Protein AF-A0A5B8U450-F1 (afdb_monomer_lite)

InterPro domains:
  IPR023485 Phosphotyrosine protein phosphatase I [PF01451] (4-51)
  IPR036196 Phosphotyrosine protein phosphatase I superfamily [SSF52788] (2-52)

Structure (mmCIF, N/CA/C/O backbone):
data_AF-A0A5B8U450-F1
#
_entry.id   AF-A0A5B8U450-F1
#
loop_
_atom_site.group_PDB
_atom_site.id
_atom_site.type_symbol
_atom_site.label_atom_id
_atom_site.label_alt_id
_atom_site.label_comp_id
_atom_site.label_asym_id
_atom_site.label_entity_id
_atom_site.label_seq_id
_atom_site.pdbx_PDB_ins_code
_atom_site.Cartn_x
_atom_site.Cartn_y
_atom_site.Cartn_z
_atom_site.occupancy
_atom_site.B_iso_or_equiv
_atom_site.auth_seq_id
_atom_site.auth_comp_id
_atom_site.auth_asym_id
_atom_site.auth_atom_id
_atom_site.pdbx_PDB_model_num
ATOM 1 N N . MET A 1 1 ? -7.964 10.806 13.779 1.00 88.50 1 MET A N 1
ATOM 2 C CA . MET A 1 1 ? -7.728 10.252 12.428 1.00 88.50 1 MET A CA 1
ATOM 3 C C . MET A 1 1 ? -6.364 10.727 11.960 1.00 88.50 1 MET A C 1
ATOM 5 O O . MET A 1 1 ? -6.080 11.906 12.120 1.00 88.50 1 MET A O 1
ATOM 9 N N . ALA A 1 2 ? -5.505 9.827 11.481 1.00 95.94 2 ALA A N 1
ATOM 10 C CA . ALA A 1 2 ? -4.126 10.160 11.102 1.00 95.94 2 ALA A CA 1
ATOM 11 C C . ALA A 1 2 ? -3.771 9.531 9.753 1.00 95.94 2 ALA A C 1
ATOM 13 O O . ALA A 1 2 ? -4.302 8.470 9.418 1.00 95.94 2 ALA A O 1
ATOM 14 N N . THR A 1 3 ? -2.861 10.173 9.025 1.00 97.81 3 THR A N 1
ATOM 15 C CA . THR A 1 3 ? -2.313 9.680 7.758 1.00 97.81 3 THR A CA 1
ATOM 16 C C . THR A 1 3 ? -0.865 9.272 7.971 1.00 97.81 3 THR A C 1
ATOM 18 O O . THR A 1 3 ? -0.056 10.084 8.415 1.00 97.81 3 THR A O 1
ATOM 21 N N . VAL A 1 4 ? -0.538 8.022 7.655 1.00 97.75 4 VAL A N 1
ATOM 22 C CA . VAL A 1 4 ? 0.812 7.466 7.799 1.00 97.75 4 VAL A CA 1
ATOM 23 C C . VAL A 1 4 ? 1.395 7.199 6.417 1.00 97.75 4 VAL A C 1
ATOM 25 O O . VAL A 1 4 ? 0.771 6.518 5.602 1.00 97.75 4 VAL A O 1
ATOM 28 N N . LEU A 1 5 ? 2.597 7.720 6.161 1.00 97.44 5 LEU A N 1
ATOM 29 C CA . LEU A 1 5 ? 3.356 7.465 4.939 1.00 97.44 5 LEU A CA 1
ATOM 30 C C . LEU A 1 5 ? 4.482 6.466 5.219 1.00 97.44 5 LEU A C 1
ATOM 32 O O . LEU A 1 5 ? 5.392 6.747 5.998 1.00 97.44 5 LEU A O 1
ATOM 36 N N . PHE A 1 6 ? 4.444 5.318 4.546 1.00 96.38 6 PHE A N 1
ATOM 37 C CA . PHE A 1 6 ? 5.527 4.340 4.560 1.00 96.38 6 PHE A CA 1
ATOM 38 C C . PHE A 1 6 ? 6.436 4.547 3.351 1.00 96.38 6 PHE A C 1
ATOM 40 O O . PHE A 1 6 ? 5.988 4.450 2.211 1.00 96.38 6 PHE A O 1
ATOM 47 N N . VAL A 1 7 ? 7.728 4.775 3.589 1.00 95.38 7 VAL A N 1
ATOM 48 C CA . VAL A 1 7 ? 8.707 5.012 2.521 1.00 95.38 7 VAL A CA 1
ATOM 49 C C . VAL A 1 7 ? 9.718 3.872 2.468 1.00 95.38 7 VAL A C 1
ATOM 51 O O . VAL A 1 7 ? 10.309 3.500 3.481 1.00 95.38 7 VAL A O 1
ATOM 54 N N . CYS A 1 8 ? 9.942 3.314 1.279 1.00 93.25 8 CYS A N 1
ATOM 55 C CA . CYS A 1 8 ? 11.079 2.430 1.018 1.00 93.25 8 CYS A CA 1
ATOM 56 C C . CYS A 1 8 ? 11.864 2.913 -0.209 1.00 93.25 8 CYS A C 1
ATOM 58 O O . CYS A 1 8 ? 11.646 4.021 -0.676 1.00 93.25 8 CYS A O 1
ATOM 60 N N . ARG A 1 9 ? 12.818 2.130 -0.727 1.00 91.62 9 ARG A N 1
ATOM 61 C CA . ARG A 1 9 ? 13.610 2.560 -1.889 1.00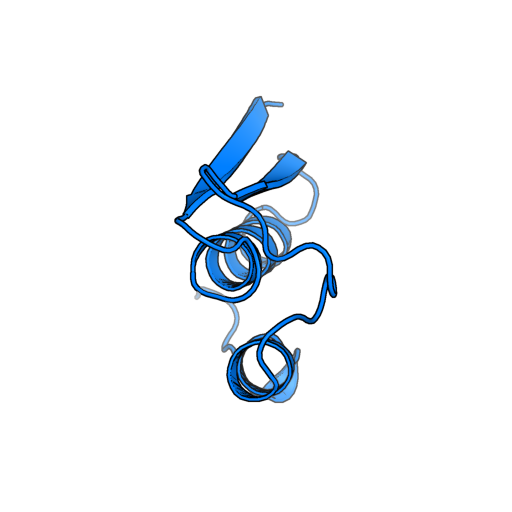 91.62 9 ARG A CA 1
ATOM 62 C C . ARG A 1 9 ? 12.770 2.623 -3.167 1.00 91.62 9 ARG A C 1
ATOM 64 O O . ARG A 1 9 ? 12.681 3.685 -3.757 1.00 91.62 9 ARG A O 1
ATOM 71 N N . ALA A 1 10 ? 12.159 1.508 -3.562 1.00 89.75 10 ALA A N 1
ATOM 72 C CA . ALA A 1 10 ? 11.590 1.325 -4.903 1.00 89.75 10 ALA A CA 1
ATOM 73 C C . ALA A 1 10 ? 10.055 1.415 -4.980 1.00 89.75 10 ALA A C 1
ATOM 75 O O . ALA A 1 10 ? 9.493 1.235 -6.047 1.00 89.75 10 ALA A O 1
ATOM 76 N N . ASP A 1 11 ? 9.377 1.611 -3.850 1.00 90.25 11 ASP A N 1
ATOM 77 C CA . ASP A 1 11 ? 7.913 1.527 -3.714 1.00 90.25 11 ASP A CA 1
ATOM 78 C C . ASP A 1 11 ? 7.226 0.226 -4.176 1.00 90.25 11 ASP A C 1
ATOM 80 O O . ASP A 1 11 ? 6.016 0.165 -4.366 1.00 90.25 11 ASP A O 1
ATOM 84 N N . ALA A 1 12 ? 7.992 -0.852 -4.315 1.00 88.62 12 ALA A N 1
ATOM 85 C CA . ALA A 1 12 ? 7.495 -2.148 -4.781 1.00 88.62 12 ALA A CA 1
ATOM 86 C C . ALA A 1 12 ? 7.377 -3.197 -3.660 1.00 88.62 12 ALA A C 1
ATOM 88 O O . ALA A 1 12 ? 6.940 -4.321 -3.891 1.00 88.62 12 ALA A O 1
ATOM 89 N N . GLY A 1 13 ? 7.851 -2.863 -2.456 1.00 89.88 13 GLY A N 1
ATOM 90 C CA . GLY A 1 13 ? 8.245 -3.825 -1.428 1.00 89.88 13 GLY A CA 1
ATOM 91 C C . GLY A 1 13 ? 7.608 -3.563 -0.064 1.00 89.88 13 GLY A C 1
ATOM 92 O O . GLY A 1 13 ? 6.403 -3.679 0.145 1.00 89.88 13 GLY A O 1
ATOM 93 N N . ARG A 1 14 ? 8.475 -3.186 0.882 1.00 92.81 14 ARG A N 1
ATOM 94 C CA . ARG A 1 14 ? 8.130 -2.945 2.288 1.00 92.81 14 ARG A CA 1
ATOM 95 C C . ARG A 1 14 ? 7.121 -1.813 2.482 1.00 92.81 14 ARG A C 1
ATOM 97 O O . ARG A 1 14 ? 6.237 -1.964 3.311 1.00 92.81 14 ARG A O 1
ATOM 104 N N . SER A 1 15 ? 7.225 -0.715 1.726 1.00 94.25 15 SER A N 1
ATOM 105 C CA . SER A 1 15 ? 6.265 0.399 1.825 1.00 94.25 15 SER A CA 1
ATOM 106 C C . SER A 1 15 ? 4.835 -0.069 1.541 1.00 94.25 15 SER A C 1
ATOM 108 O O . SER A 1 15 ? 3.934 0.195 2.333 1.00 94.25 15 SER A O 1
ATOM 110 N N . GLN A 1 16 ? 4.655 -0.843 0.468 1.00 93.38 16 GLN A N 1
ATOM 111 C CA . GLN A 1 16 ? 3.367 -1.412 0.068 1.00 93.38 16 GLN A CA 1
ATOM 112 C C . GLN A 1 16 ? 2.834 -2.414 1.098 1.00 93.38 16 GLN A C 1
ATOM 114 O O . GLN A 1 16 ? 1.675 -2.328 1.503 1.00 93.38 16 GLN A O 1
ATOM 119 N N . MET A 1 17 ? 3.692 -3.321 1.578 1.00 93.31 17 MET A N 1
ATOM 120 C CA . MET A 1 17 ? 3.313 -4.305 2.597 1.00 93.31 17 MET A CA 1
ATOM 121 C C . MET A 1 17 ? 2.863 -3.629 3.901 1.00 93.31 17 MET A C 1
ATOM 123 O O . MET A 1 17 ? 1.800 -3.950 4.428 1.00 93.31 17 MET A O 1
ATOM 127 N N . SER A 1 18 ? 3.628 -2.655 4.400 1.00 94.56 18 SER A N 1
ATOM 128 C CA . SER A 1 18 ? 3.282 -1.927 5.625 1.00 94.56 18 SER A CA 1
ATOM 129 C C . SER A 1 18 ? 1.986 -1.132 5.479 1.00 94.56 18 SER A C 1
ATOM 131 O O . SER A 1 18 ? 1.163 -1.126 6.395 1.00 94.56 18 SER A O 1
ATOM 133 N N . ALA A 1 19 ? 1.755 -0.509 4.318 1.00 94.69 19 ALA A N 1
ATOM 134 C CA . ALA A 1 19 ? 0.506 0.197 4.052 1.00 94.69 19 ALA A CA 1
ATOM 135 C C . ALA A 1 19 ? -0.705 -0.754 4.034 1.00 94.69 19 ALA A C 1
ATOM 137 O O . ALA A 1 19 ? -1.750 -0.420 4.597 1.00 94.69 19 ALA A O 1
ATOM 138 N N . ALA A 1 20 ? -0.571 -1.945 3.440 1.00 92.38 20 ALA A N 1
ATOM 139 C CA . ALA A 1 20 ? -1.620 -2.965 3.450 1.00 92.38 20 ALA A CA 1
ATOM 140 C C . ALA A 1 20 ? -1.927 -3.462 4.875 1.00 92.38 20 ALA A C 1
ATOM 142 O O . ALA A 1 20 ? -3.095 -3.530 5.268 1.00 92.38 20 ALA A O 1
ATOM 143 N N . LEU A 1 21 ? -0.886 -3.730 5.671 1.00 9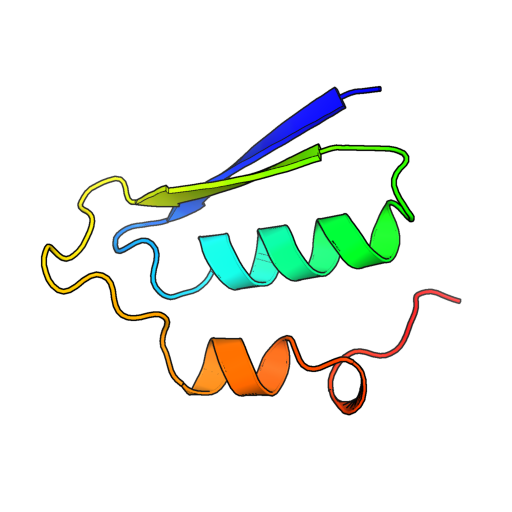2.12 21 LEU A N 1
ATOM 144 C CA . LEU A 1 21 ? -1.020 -4.137 7.072 1.00 92.12 21 LEU A CA 1
ATOM 145 C C . LEU A 1 21 ? -1.722 -3.065 7.913 1.00 92.12 21 LEU A C 1
ATOM 147 O O . LEU A 1 21 ? -2.668 -3.380 8.637 1.00 92.12 21 LEU A O 1
ATOM 151 N N . LEU A 1 22 ? -1.320 -1.794 7.777 1.00 93.12 22 LEU A N 1
ATOM 152 C CA . LEU A 1 22 ? -1.944 -0.700 8.520 1.00 93.12 22 LEU A CA 1
ATOM 153 C C . LEU A 1 22 ? -3.413 -0.522 8.131 1.00 93.12 22 LEU A C 1
ATOM 155 O O . LEU A 1 22 ? -4.245 -0.374 9.020 1.00 93.12 22 LEU A O 1
ATOM 159 N N . ARG A 1 23 ? -3.759 -0.565 6.836 1.00 92.56 23 ARG A N 1
ATOM 160 C CA . ARG A 1 23 ? -5.163 -0.451 6.387 1.00 92.56 23 ARG A CA 1
ATOM 161 C C . ARG A 1 23 ? -6.045 -1.506 7.045 1.00 92.56 23 ARG A C 1
ATOM 163 O O . ARG A 1 23 ? -7.134 -1.180 7.515 1.00 92.56 23 ARG A O 1
ATOM 170 N N . ARG A 1 24 ? -5.553 -2.746 7.124 1.00 90.12 24 ARG A N 1
ATOM 171 C CA . ARG A 1 24 ? -6.279 -3.848 7.757 1.00 90.12 24 ARG A CA 1
ATOM 172 C C . ARG A 1 24 ? -6.402 -3.668 9.270 1.00 90.12 24 ARG A C 1
ATOM 174 O O . ARG A 1 24 ? -7.505 -3.768 9.792 1.00 90.12 24 ARG A O 1
ATOM 181 N N . ALA A 1 25 ? -5.306 -3.362 9.963 1.00 91.44 25 ALA A N 1
ATOM 182 C CA . ALA A 1 25 ? -5.307 -3.190 11.420 1.00 91.44 25 ALA A CA 1
ATOM 183 C C . ALA A 1 25 ? -6.087 -1.943 11.882 1.00 91.44 25 ALA A C 1
ATOM 185 O O . ALA A 1 25 ? -6.708 -1.933 12.946 1.00 91.44 25 ALA A O 1
ATOM 186 N N . ALA A 1 26 ? -6.076 -0.877 11.080 1.00 92.88 26 ALA A N 1
ATOM 187 C CA . ALA A 1 26 ? -6.770 0.361 11.400 1.00 92.88 26 ALA A CA 1
ATOM 188 C C . ALA A 1 26 ? -8.291 0.244 11.244 1.00 92.88 26 ALA A C 1
ATOM 190 O O . ALA A 1 26 ? -8.997 1.042 11.860 1.00 92.88 26 ALA A O 1
ATOM 191 N N . ALA A 1 27 ? -8.791 -0.711 10.446 1.00 91.19 27 ALA A N 1
ATOM 192 C CA . ALA A 1 27 ? -10.216 -0.878 10.143 1.00 91.19 27 ALA A CA 1
ATOM 193 C C . ALA A 1 27 ? -10.889 0.453 9.737 1.00 91.19 27 ALA A C 1
ATOM 195 O O . ALA A 1 27 ? -11.948 0.817 10.237 1.00 91.19 27 ALA A O 1
ATOM 196 N N . GLY A 1 28 ? -10.212 1.237 8.888 1.00 90.88 28 GLY A N 1
ATOM 197 C CA . GLY A 1 28 ? -10.691 2.546 8.422 1.00 90.88 28 GLY A CA 1
ATOM 198 C C . GLY A 1 28 ? -10.448 3.733 9.367 1.00 90.88 28 GLY A C 1
ATOM 199 O O . GLY A 1 28 ? -10.708 4.868 8.984 1.00 90.88 28 GLY A O 1
ATOM 200 N N . ARG A 1 29 ? -9.895 3.529 10.572 1.00 94.94 29 ARG A N 1
ATOM 201 C CA . ARG A 1 29 ? -9.636 4.620 11.545 1.00 94.94 29 ARG A CA 1
ATOM 202 C C . ARG A 1 29 ? -8.448 5.529 11.182 1.00 94.94 29 ARG A C 1
ATOM 204 O O . ARG A 1 29 ? -8.327 6.642 11.704 1.00 94.94 29 ARG A O 1
ATOM 211 N N . HIS A 1 30 ? -7.568 5.058 10.297 1.00 96.19 30 HIS A N 1
ATOM 212 C CA . HIS A 1 30 ? -6.365 5.755 9.834 1.00 96.19 30 HIS A CA 1
ATOM 213 C C . HIS A 1 30 ? -6.150 5.539 8.334 1.00 96.19 30 HIS A C 1
ATOM 215 O O . HIS A 1 30 ? -6.559 4.518 7.780 1.00 96.19 30 HIS A O 1
ATOM 221 N N . HIS A 1 31 ? -5.469 6.484 7.687 1.00 96.31 31 HIS A N 1
ATOM 222 C CA . HIS A 1 31 ? 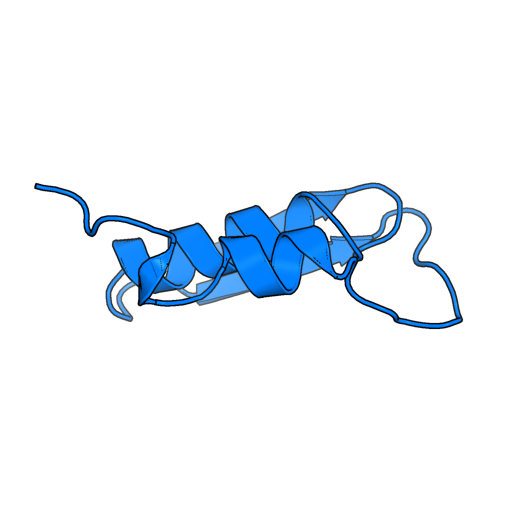-5.060 6.384 6.289 1.00 96.31 31 HIS A CA 1
ATOM 223 C C . HIS A 1 31 ? -3.616 5.890 6.183 1.00 96.31 31 HIS A C 1
ATOM 225 O O . HIS A 1 31 ? -2.748 6.318 6.943 1.00 96.31 31 HIS A O 1
ATOM 231 N N . ALA A 1 32 ? -3.354 5.025 5.203 1.00 96.88 32 ALA A N 1
ATOM 232 C CA . ALA A 1 32 ? -2.014 4.540 4.890 1.00 96.88 32 ALA A CA 1
ATOM 233 C C . ALA A 1 32 ? -1.643 4.888 3.447 1.00 96.88 32 ALA A C 1
ATOM 235 O O . ALA A 1 32 ? -2.411 4.599 2.521 1.00 96.88 32 ALA A O 1
ATOM 236 N N . LEU A 1 33 ? -0.454 5.454 3.270 1.00 96.44 33 LEU A N 1
ATOM 237 C CA . LEU A 1 33 ? 0.171 5.771 1.989 1.00 96.44 33 LEU A CA 1
ATOM 238 C C . LEU A 1 33 ? 1.510 5.027 1.875 1.00 96.44 33 LEU A C 1
ATOM 240 O O . LEU A 1 33 ? 2.148 4.733 2.888 1.00 96.44 33 LEU A O 1
ATOM 244 N N . ALA A 1 34 ? 1.935 4.738 0.648 1.00 93.81 34 ALA A N 1
ATOM 245 C CA . ALA A 1 34 ? 3.220 4.120 0.333 1.00 93.81 34 ALA A CA 1
ATOM 246 C C . ALA A 1 34 ? 3.971 4.999 -0.678 1.00 93.81 34 ALA A C 1
ATOM 248 O O . ALA A 1 34 ? 3.330 5.637 -1.513 1.00 93.81 34 ALA A O 1
ATOM 249 N N . ALA A 1 35 ? 5.297 5.078 -0.553 1.00 93.88 35 ALA A N 1
ATOM 250 C CA . ALA A 1 35 ? 6.156 5.774 -1.505 1.00 93.88 35 ALA A CA 1
ATOM 251 C C . ALA A 1 35 ? 7.567 5.166 -1.597 1.00 93.88 35 ALA A C 1
ATOM 253 O O . ALA A 1 35 ? 8.030 4.409 -0.731 1.00 93.88 35 ALA A O 1
ATOM 254 N N . GLY A 1 36 ? 8.279 5.563 -2.654 1.00 92.00 36 GLY A N 1
ATOM 255 C CA . GLY A 1 36 ? 9.668 5.208 -2.933 1.00 92.00 36 GLY A CA 1
ATOM 256 C C . GLY A 1 36 ? 10.580 6.431 -2.902 1.00 92.00 36 GLY A C 1
ATOM 257 O O . GLY A 1 36 ? 10.263 7.440 -3.521 1.00 92.00 36 GLY A O 1
ATOM 258 N N . SER A 1 37 ? 11.736 6.347 -2.241 1.00 89.12 37 SER A N 1
ATOM 259 C CA . SER A 1 37 ? 12.761 7.402 -2.303 1.00 89.12 37 SER A CA 1
ATOM 260 C C . SER A 1 37 ? 13.472 7.462 -3.659 1.00 89.12 37 SER A C 1
ATOM 262 O O . SER A 1 37 ? 13.983 8.508 -4.048 1.00 89.12 37 SER A O 1
ATOM 264 N N . LYS A 1 38 ? 13.497 6.340 -4.384 1.00 86.69 38 LYS A N 1
ATOM 265 C CA . LYS A 1 38 ? 13.894 6.205 -5.790 1.00 86.69 38 LYS A CA 1
ATOM 266 C C . LYS A 1 38 ? 12.960 5.185 -6.435 1.00 86.69 38 LYS A C 1
ATOM 268 O O . LYS A 1 38 ? 13.320 4.015 -6.569 1.00 86.69 38 LYS A O 1
ATOM 273 N N . ALA A 1 39 ? 11.736 5.622 -6.722 1.00 70.12 39 ALA A N 1
ATOM 274 C CA . ALA A 1 39 ? 10.715 4.766 -7.310 1.00 70.12 39 ALA A CA 1
ATOM 275 C C . ALA A 1 39 ? 11.199 4.190 -8.648 1.00 70.12 39 ALA A C 1
ATOM 277 O O . ALA A 1 39 ? 11.811 4.898 -9.451 1.00 70.12 39 ALA A O 1
ATOM 278 N N . ASP A 1 40 ? 10.944 2.899 -8.856 1.00 69.81 40 ASP A N 1
ATOM 279 C CA . ASP A 1 40 ? 11.164 2.284 -10.158 1.00 69.81 40 ASP A CA 1
ATOM 280 C C . ASP A 1 40 ? 10.139 2.861 -11.151 1.00 69.81 40 ASP A C 1
ATOM 282 O O . ASP A 1 40 ? 8.939 2.810 -10.864 1.00 69.81 40 ASP A O 1
ATOM 286 N N . PRO A 1 41 ? 10.564 3.420 -12.298 1.00 68.62 41 PRO A N 1
ATOM 287 C CA . PRO A 1 41 ? 9.640 4.016 -13.262 1.00 68.62 41 PRO A CA 1
ATOM 288 C C . PRO A 1 41 ? 8.677 2.992 -13.882 1.00 68.62 41 PRO A C 1
ATOM 290 O O . PRO A 1 41 ? 7.642 3.384 -14.414 1.00 68.62 41 PRO A O 1
ATOM 293 N N . GLY A 1 42 ? 8.978 1.692 -13.790 1.00 71.69 42 GLY A N 1
ATOM 294 C CA . GLY A 1 42 ? 8.093 0.610 -14.207 1.00 71.69 42 GLY A CA 1
ATOM 295 C C . GLY A 1 42 ? 6.945 0.324 -13.233 1.00 71.69 42 GLY A C 1
ATOM 296 O O . GLY A 1 42 ? 6.032 -0.404 -13.602 1.00 71.69 42 GLY A O 1
ATOM 297 N N . GLY A 1 43 ? 6.946 0.881 -12.015 1.00 68.12 43 GLY A N 1
ATOM 298 C CA . GLY A 1 43 ? 5.763 0.927 -11.142 1.00 68.12 43 GLY A CA 1
ATOM 299 C C . GLY A 1 43 ? 5.196 -0.423 -10.679 1.00 68.12 43 GLY A C 1
ATOM 300 O O . GLY A 1 43 ? 4.034 -0.494 -10.280 1.00 68.12 43 GLY A O 1
ATOM 301 N N . HIS A 1 44 ? 5.974 -1.505 -10.720 1.00 79.38 44 HIS A N 1
ATOM 302 C CA . HIS A 1 44 ? 5.469 -2.835 -10.378 1.00 79.38 44 HIS A CA 1
ATOM 303 C C . HIS A 1 44 ? 5.650 -3.164 -8.896 1.00 79.38 44 HIS A C 1
ATOM 305 O O . HIS A 1 44 ? 6.768 -3.207 -8.383 1.00 79.38 44 HIS A O 1
ATOM 311 N N . VAL A 1 45 ? 4.550 -3.492 -8.213 1.00 81.56 45 VAL A N 1
ATOM 312 C CA . VAL A 1 45 ? 4.608 -4.093 -6.875 1.00 81.56 45 VAL A CA 1
ATOM 313 C C . VAL A 1 45 ? 5.159 -5.513 -6.984 1.00 81.56 45 VAL A C 1
ATOM 315 O O . VAL A 1 45 ? 4.724 -6.306 -7.819 1.00 81.56 45 VAL A O 1
ATOM 318 N N . HIS A 1 46 ? 6.111 -5.855 -6.119 1.00 82.88 46 HIS A N 1
ATOM 319 C CA . HIS A 1 46 ? 6.757 -7.158 -6.133 1.00 82.88 46 HIS A CA 1
ATOM 320 C C . HIS A 1 46 ? 5.716 -8.278 -5.921 1.00 82.88 46 HIS A C 1
ATOM 322 O O . HIS A 1 46 ? 4.943 -8.210 -4.959 1.00 82.88 46 HIS A O 1
ATOM 328 N N . PRO A 1 47 ? 5.704 -9.357 -6.729 1.00 84.38 47 PRO A N 1
ATOM 329 C CA . PRO A 1 47 ? 4.653 -10.380 -6.670 1.00 84.38 47 PRO A CA 1
ATOM 330 C C . PRO A 1 47 ? 4.490 -11.035 -5.293 1.00 84.38 47 PRO A C 1
ATOM 332 O O . PRO A 1 47 ? 3.383 -11.386 -4.889 1.00 84.38 47 PRO A O 1
ATOM 335 N N . GLN A 1 48 ? 5.584 -11.186 -4.535 1.00 84.38 48 GLN A N 1
ATOM 336 C CA . GLN A 1 48 ? 5.508 -11.683 -3.153 1.00 84.38 48 GLN A CA 1
ATOM 337 C C . GLN A 1 48 ? 4.734 -10.742 -2.227 1.00 84.38 48 GLN A C 1
ATOM 339 O O . GLN A 1 48 ? 4.051 -11.228 -1.336 1.00 84.38 48 GLN A O 1
ATOM 344 N N . VAL A 1 49 ? 4.816 -9.424 -2.427 1.00 83.25 49 VAL A N 1
ATOM 345 C CA . VAL A 1 49 ? 4.080 -8.447 -1.612 1.00 83.25 49 VAL A CA 1
ATOM 346 C C . VAL A 1 49 ? 2.594 -8.540 -1.898 1.00 83.25 49 VAL A C 1
ATOM 348 O O . VAL A 1 49 ? 1.809 -8.543 -0.957 1.00 83.25 49 VAL A O 1
ATOM 351 N N . VAL A 1 50 ? 2.214 -8.686 -3.169 1.00 83.38 50 VAL A N 1
ATOM 352 C CA . VAL A 1 50 ? 0.816 -8.909 -3.559 1.00 83.38 50 VAL A CA 1
ATOM 353 C C . VAL A 1 50 ? 0.284 -10.170 -2.883 1.00 83.38 50 VAL A C 1
ATOM 355 O O . VAL A 1 50 ? -0.724 -10.110 -2.186 1.00 83.38 50 VAL A O 1
ATOM 358 N N . ARG A 1 51 ? 1.013 -11.291 -2.993 1.00 82.31 51 ARG A N 1
ATOM 359 C CA . ARG A 1 51 ? 0.616 -12.550 -2.349 1.00 82.31 51 ARG A CA 1
ATOM 360 C C . ARG A 1 51 ? 0.536 -12.439 -0.833 1.00 82.31 51 ARG A C 1
ATOM 362 O O . ARG A 1 51 ? -0.438 -12.913 -0.270 1.00 82.31 51 ARG A O 1
ATOM 369 N N . ALA A 1 52 ? 1.523 -11.824 -0.185 1.00 79.44 52 ALA A N 1
ATOM 370 C CA . ALA A 1 52 ? 1.570 -11.683 1.269 1.00 79.44 52 ALA A CA 1
ATOM 371 C C . ALA A 1 52 ? 0.526 -10.697 1.809 1.00 79.44 52 ALA A C 1
ATOM 373 O O . ALA A 1 5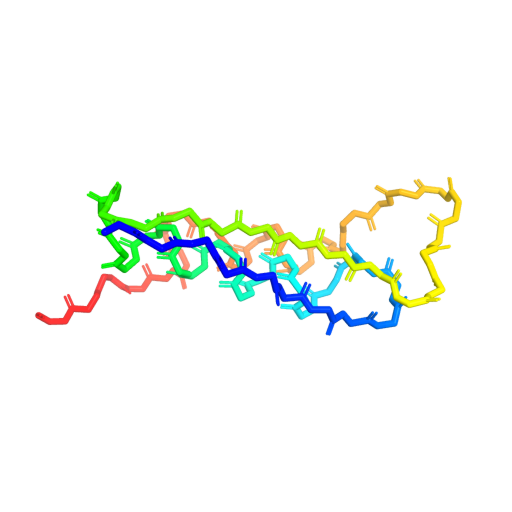2 ? 0.119 -10.826 2.959 1.00 79.44 52 ALA A O 1
ATOM 374 N N . SER A 1 53 ? 0.069 -9.749 0.991 1.00 77.81 53 SER A N 1
ATOM 375 C CA . SER A 1 53 ? -0.955 -8.766 1.367 1.00 77.81 53 SER A CA 1
ATOM 376 C C . SER A 1 53 ? -2.383 -9.260 1.119 1.00 77.81 53 SER A C 1
ATOM 378 O O . SER A 1 53 ? -3.338 -8.537 1.401 1.00 77.81 53 SER A O 1
ATOM 380 N N . SER A 1 54 ? -2.542 -10.482 0.601 1.00 74.25 54 SER A N 1
ATOM 381 C CA . SER A 1 54 ? -3.848 -11.101 0.389 1.00 74.25 54 SER A CA 1
ATOM 382 C C . SER A 1 54 ? -4.592 -11.263 1.723 1.00 74.25 54 SER A C 1
ATOM 384 O O . SER A 1 54 ? -3.975 -11.521 2.760 1.00 74.25 54 SER A O 1
ATOM 386 N N . PRO A 1 55 ? -5.931 -11.183 1.738 1.00 64.19 55 PRO A N 1
ATOM 387 C CA . PRO A 1 55 ? -6.702 -11.363 2.968 1.00 64.19 55 PRO A CA 1
ATOM 388 C C . PRO A 1 55 ? -6.422 -12.714 3.649 1.00 64.19 55 PRO A C 1
ATOM 390 O O . PRO A 1 55 ? -6.343 -12.767 4.876 1.00 64.19 55 PRO A O 1
ATOM 393 N N . SER A 1 56 ? -6.179 -13.767 2.861 1.00 68.50 56 SER A N 1
ATOM 394 C CA . SER A 1 56 ? -5.886 -15.124 3.341 1.00 68.50 56 SER A CA 1
ATOM 395 C C . SER A 1 56 ? -4.467 -15.319 3.890 1.00 68.50 56 SER A C 1
ATOM 397 O O . SER A 1 56 ? -4.221 -16.311 4.566 1.00 68.50 56 SER A O 1
ATOM 399 N N . SER A 1 57 ? -3.521 -14.420 3.596 1.00 66.31 57 SER A N 1
ATOM 400 C CA . SER A 1 57 ? -2.107 -14.573 3.984 1.00 66.31 57 SER A CA 1
ATOM 401 C C . SER A 1 57 ? -1.719 -13.799 5.242 1.00 66.31 57 SER A C 1
ATOM 403 O O . SER A 1 57 ? -0.633 -14.004 5.775 1.00 66.31 57 SER A O 1
ATOM 405 N N . ILE A 1 58 ? -2.590 -12.913 5.723 1.00 66.31 58 ILE A N 1
ATOM 406 C CA . ILE A 1 58 ? -2.400 -12.154 6.961 1.00 66.31 58 ILE A CA 1
ATOM 407 C C . ILE A 1 58 ? -3.514 -12.567 7.926 1.00 66.31 58 ILE A C 1
ATOM 409 O O . ILE A 1 58 ? -4.693 -12.463 7.594 1.00 66.31 58 ILE A O 1
ATOM 413 N N . ALA A 1 59 ? -3.169 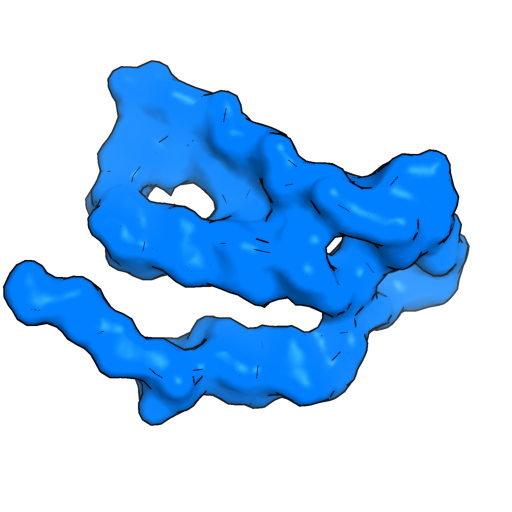-13.050 9.117 1.00 62.53 59 ALA A N 1
ATOM 414 C CA . ALA A 1 59 ? -4.155 -13.227 10.178 1.00 62.53 59 ALA A CA 1
ATOM 415 C C . ALA A 1 59 ? -4.597 -11.839 10.689 1.00 62.53 59 ALA A C 1
ATOM 417 O O . ALA A 1 59 ? -3.757 -10.937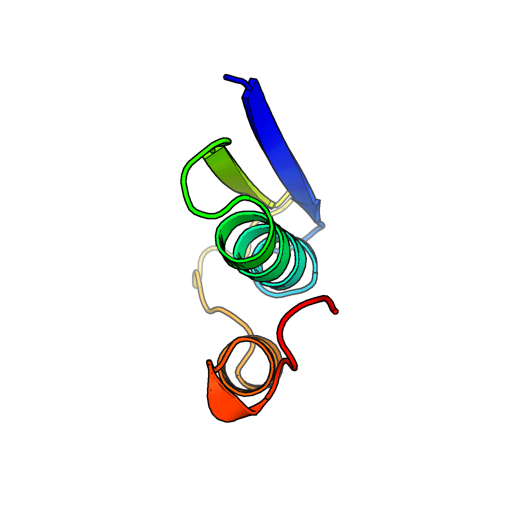 10.779 1.00 62.53 59 ALA A O 1
ATOM 418 N N . PRO A 1 60 ? -5.892 -11.614 10.983 1.00 58.19 60 PRO A N 1
ATOM 419 C CA . PRO A 1 60 ? -6.297 -10.403 11.688 1.00 58.19 60 PRO A CA 1
ATOM 420 C C . PRO A 1 60 ? -5.627 -10.363 13.075 1.00 58.19 60 PRO A C 1
ATOM 422 O O . PRO A 1 60 ? -5.320 -11.424 13.625 1.00 58.19 60 PRO A O 1
ATOM 425 N N . PRO A 1 61 ? -5.369 -9.166 13.633 1.00 55.16 61 PRO A N 1
ATOM 426 C CA . PRO A 1 61 ? -4.937 -9.069 15.023 1.00 55.16 61 PRO A CA 1
ATOM 427 C C . PRO A 1 61 ? -5.989 -9.717 15.949 1.00 55.16 61 PRO A C 1
ATOM 429 O O . PRO A 1 61 ? -7.165 -9.733 15.569 1.00 55.16 61 PRO A O 1
ATOM 432 N N . PRO A 1 62 ? -5.568 -10.272 17.104 1.00 58.34 62 PRO A N 1
ATOM 433 C CA . PRO A 1 62 ? -6.478 -10.865 18.084 1.00 58.34 62 PRO A CA 1
ATOM 434 C C . PRO A 1 62 ? -7.501 -9.856 18.618 1.00 58.34 62 PRO A C 1
ATOM 436 O O . PRO A 1 62 ? -7.184 -8.642 18.649 1.00 58.34 62 PRO A O 1
#

pLDDT: mean 85.15, std 11.69, range [55.16, 97.81]

Organism: NCBI:txid496014

Sequence (62 aa):
MATVLFVCRADAGRSQMSAALLRRAAAGRHHALAAGSKADPGGHVHPQVVRASSPSSIAPPP

Foldseek 3Di:
DEEDEAEDAAQQPDQLLVQLVCCQQCVPVYHGHYYHPHHDPVPHRDVVSVVCSDPVNDDHDD

Radius of gyration: 11.91 Å; chains: 1; bounding box: 25×25×32 Å

Secondary structure (DSSP, 8-state):
--EEEEEESSSSSHHHHHHHHHHHHHTTSSEEEEEETT--TT-PPPHHHHHHTSGGGSPPP-